Protein AF-A0AA95M0J7-F1 (afdb_monomer)

Sequence (157 aa):
MSSNLIANVRTALAYTVQAIRYADNALILFLEMSDFPLPPNPIKIQYYQDVIDHLTEVYLAMKGLPIDTYFPSDPVIQVAPVVAQIQDNQHLINLSDNRISLALDKTEDTINFIDQALLLSVDDERLNGQLYFIKLGLVEARDALVSGLNEPDFVVS

Foldseek 3Di:
DDPLLLVLLLLLLLLLVLLLVLLVLLLVLLVLADCVPHHFDVLLNVLSVLLNVLSVVLNVLSVPQPDPNDDPDDPPDPPDPPPDSDNDNVVSNVSSLVSLVSSLVSLVSSLVSLVVSLVVCVVPVVNNVSSVVSNVSSVSSNVSSVVSSPDDGGDDD

Structure (mmCIF, N/CA/C/O backbone):
data_AF-A0AA95M0J7-F1
#
_entry.id   AF-A0AA95M0J7-F1
#
loop_
_atom_site.group_PDB
_atom_site.id
_atom_site.type_symbol
_atom_site.label_atom_id
_atom_site.label_alt_id
_atom_site.label_comp_id
_atom_site.label_asym_id
_atom_site.label_entity_id
_atom_site.label_seq_id
_atom_site.pdbx_PDB_ins_code
_atom_site.Cartn_x
_atom_site.Cartn_y
_atom_site.Cartn_z
_atom_site.occupa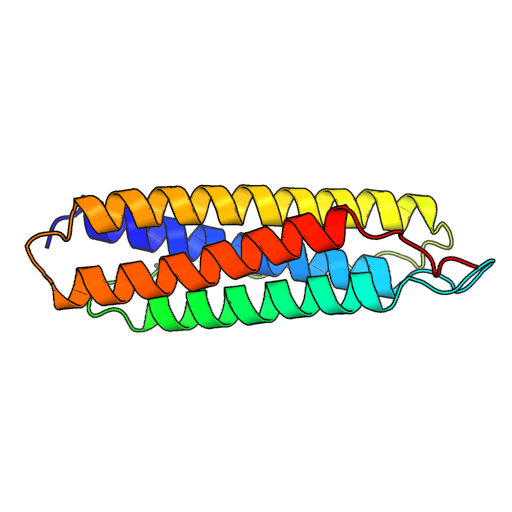ncy
_atom_site.B_iso_or_equiv
_atom_site.auth_seq_id
_atom_site.auth_comp_id
_atom_site.auth_asym_id
_atom_site.auth_atom_id
_atom_site.pdbx_PDB_model_num
ATOM 1 N N . MET A 1 1 ? -12.408 5.723 24.234 1.00 63.69 1 MET A N 1
ATOM 2 C CA . MET A 1 1 ? -11.854 4.974 23.084 1.00 63.69 1 MET A CA 1
ATOM 3 C C . MET A 1 1 ? -10.749 4.049 23.555 1.00 63.69 1 MET A C 1
ATOM 5 O O . MET A 1 1 ? -10.008 4.431 24.453 1.00 63.69 1 MET A O 1
ATOM 9 N N . SER A 1 2 ? -10.678 2.834 23.004 1.00 78.88 2 SER A N 1
ATOM 10 C CA . SER A 1 2 ? -9.695 1.815 23.403 1.00 78.88 2 SER A CA 1
ATOM 11 C C . SER A 1 2 ? -8.267 2.232 23.027 1.00 78.88 2 SER A C 1
ATOM 13 O O . SER A 1 2 ? -8.038 2.722 21.923 1.00 78.88 2 SER A O 1
ATOM 15 N N . SER A 1 3 ? -7.290 2.003 23.909 1.00 82.06 3 SER A N 1
ATOM 16 C CA . SER A 1 3 ? -5.866 2.237 23.613 1.00 82.06 3 SER A CA 1
ATOM 17 C C . SER A 1 3 ? -5.379 1.410 22.419 1.00 82.06 3 SER A C 1
ATOM 19 O O . SER A 1 3 ? -4.539 1.875 21.654 1.00 82.06 3 SER A O 1
ATOM 21 N N . ASN A 1 4 ? -5.951 0.218 22.221 1.00 89.69 4 ASN A N 1
ATOM 22 C CA . ASN A 1 4 ? -5.605 -0.677 21.115 1.00 89.69 4 ASN A CA 1
ATOM 23 C C . ASN A 1 4 ? -6.102 -0.145 19.765 1.00 89.69 4 ASN A C 1
ATOM 25 O O . ASN A 1 4 ? -5.400 -0.266 18.769 1.00 89.69 4 ASN A O 1
ATOM 29 N N . LEU A 1 5 ? -7.274 0.500 19.737 1.00 92.12 5 LEU A N 1
ATOM 30 C CA . LEU A 1 5 ? -7.807 1.151 18.535 1.00 92.12 5 LEU A CA 1
ATOM 31 C C . LEU A 1 5 ? -6.856 2.256 18.057 1.00 92.12 5 LEU A C 1
ATOM 33 O O . LEU A 1 5 ? -6.471 2.291 16.892 1.00 92.12 5 LEU A O 1
ATOM 37 N N . ILE A 1 6 ? -6.439 3.127 18.980 1.00 90.62 6 ILE A N 1
ATOM 38 C CA . ILE A 1 6 ? -5.508 4.223 18.686 1.00 90.62 6 ILE A CA 1
ATOM 39 C C . ILE A 1 6 ? -4.151 3.667 18.240 1.00 90.62 6 ILE A C 1
ATOM 41 O O . ILE A 1 6 ? -3.580 4.156 17.267 1.00 90.62 6 ILE A O 1
ATOM 45 N N . ALA A 1 7 ? -3.642 2.631 18.915 1.00 91.00 7 ALA A N 1
ATOM 46 C CA . ALA A 1 7 ? -2.391 1.982 18.538 1.00 91.00 7 ALA A CA 1
ATOM 47 C C . ALA A 1 7 ? -2.449 1.393 17.120 1.00 91.00 7 ALA A C 1
ATOM 49 O O . ALA A 1 7 ? -1.533 1.628 16.339 1.00 91.00 7 ALA A O 1
ATOM 50 N N . ASN A 1 8 ? -3.537 0.706 16.758 1.00 93.88 8 ASN A N 1
ATOM 51 C CA . ASN A 1 8 ? -3.711 0.141 15.419 1.00 93.88 8 ASN A CA 1
ATOM 52 C C . ASN A 1 8 ? -3.721 1.223 14.337 1.00 93.88 8 ASN A C 1
ATOM 54 O O . ASN A 1 8 ? -2.987 1.106 13.360 1.00 93.88 8 ASN A O 1
ATOM 58 N N . VAL A 1 9 ? -4.482 2.305 14.529 1.00 94.31 9 VAL A N 1
ATOM 59 C CA . VAL A 1 9 ? -4.526 3.404 13.550 1.00 94.31 9 VAL A CA 1
ATOM 60 C C . VAL A 1 9 ? -3.174 4.106 13.432 1.00 94.31 9 VAL A C 1
ATOM 62 O O . VAL A 1 9 ? -2.749 4.447 12.333 1.00 94.31 9 VAL A O 1
ATOM 65 N N . ARG A 1 10 ? -2.447 4.285 14.539 1.00 91.81 10 ARG A N 1
ATOM 66 C CA . ARG A 1 10 ? -1.084 4.831 14.504 1.00 91.81 10 ARG A CA 1
ATOM 67 C C . ARG A 1 10 ? -0.137 3.925 13.718 1.00 91.81 10 ARG A C 1
ATOM 69 O O . ARG A 1 10 ? 0.593 4.4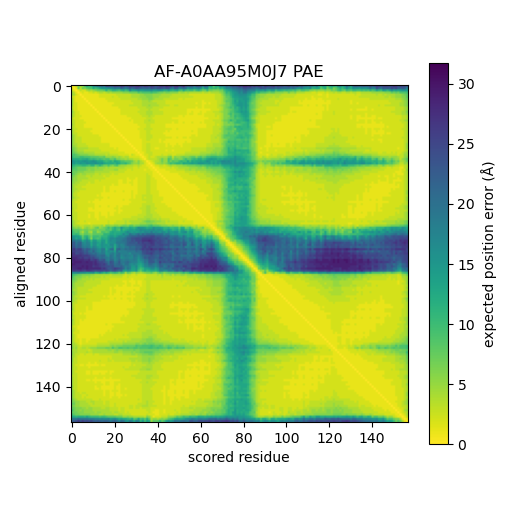10 12.858 1.00 91.81 10 ARG A O 1
ATOM 76 N N . THR A 1 11 ? -0.159 2.620 13.965 1.00 92.62 11 THR A N 1
ATOM 77 C CA . THR A 1 11 ? 0.679 1.677 13.214 1.00 92.62 11 THR A CA 1
ATOM 78 C C . THR A 1 11 ? 0.332 1.679 11.726 1.00 92.62 11 THR A C 1
ATOM 80 O O . THR A 1 11 ? 1.237 1.788 10.901 1.00 92.62 11 THR A O 1
ATOM 83 N N . ALA A 1 12 ? -0.961 1.658 11.383 1.00 95.44 12 ALA A N 1
ATOM 84 C CA . ALA A 1 12 ? -1.441 1.780 10.007 1.00 95.44 12 ALA A CA 1
ATOM 85 C C . ALA A 1 12 ? -0.913 3.060 9.335 1.00 95.44 12 ALA A C 1
ATOM 87 O O . ALA A 1 12 ? -0.379 3.019 8.228 1.00 95.44 12 ALA A O 1
ATOM 88 N N . LEU A 1 13 ? -0.958 4.190 10.041 1.00 93.62 13 LEU A N 1
ATOM 89 C CA . LEU A 1 13 ? -0.436 5.459 9.547 1.00 93.62 13 LEU A CA 1
ATOM 90 C C . LEU A 1 13 ? 1.073 5.405 9.265 1.00 93.62 13 LEU A C 1
ATOM 92 O O . LEU A 1 13 ? 1.523 5.852 8.211 1.00 93.62 13 LEU A O 1
ATOM 96 N N . ALA A 1 14 ? 1.858 4.810 10.167 1.00 91.56 14 ALA A N 1
ATOM 97 C CA . ALA A 1 14 ? 3.298 4.651 9.978 1.00 91.56 14 ALA A CA 1
ATOM 98 C C . ALA A 1 14 ? 3.647 3.736 8.792 1.00 91.56 14 ALA A C 1
ATOM 100 O O . ALA A 1 14 ? 4.619 3.998 8.080 1.00 91.56 14 ALA A O 1
ATOM 101 N N . TYR A 1 15 ? 2.872 2.674 8.569 1.00 95.31 15 TYR A N 1
ATOM 102 C CA . TYR A 1 15 ? 3.066 1.773 7.433 1.00 95.31 15 TYR A CA 1
ATOM 103 C C . TYR A 1 15 ? 2.588 2.361 6.112 1.00 95.31 15 TYR A C 1
ATOM 105 O O . TYR A 1 15 ? 3.277 2.182 5.114 1.00 95.31 15 TYR A O 1
ATOM 113 N N . THR A 1 16 ? 1.533 3.172 6.113 1.00 96.50 16 THR A N 1
ATOM 114 C CA . THR A 1 16 ? 1.109 3.924 4.921 1.00 96.50 16 THR A CA 1
ATOM 115 C C . THR A 1 16 ? 2.219 4.860 4.447 1.00 96.50 16 THR A C 1
ATOM 117 O O . THR A 1 16 ? 2.569 4.867 3.273 1.00 96.50 16 THR A O 1
ATOM 120 N N . VAL A 1 17 ? 2.867 5.583 5.368 1.00 93.88 17 VAL A N 1
ATOM 121 C CA . VAL A 1 17 ? 4.014 6.444 5.028 1.00 93.88 17 VAL A CA 1
ATOM 122 C C . VAL A 1 17 ? 5.190 5.636 4.465 1.00 93.88 17 VAL A C 1
ATOM 124 O O . VAL A 1 17 ? 5.882 6.105 3.564 1.00 93.88 17 VAL A O 1
ATOM 127 N N . GLN A 1 18 ? 5.442 4.430 4.980 1.00 94.50 18 GLN A N 1
ATOM 128 C CA . GLN A 1 18 ? 6.477 3.551 4.425 1.00 94.50 18 GLN A CA 1
ATOM 129 C C . GLN A 1 18 ? 6.108 3.051 3.026 1.00 94.50 18 GLN A C 1
ATOM 131 O O . GLN A 1 18 ? 6.964 3.075 2.146 1.00 94.50 18 GLN A O 1
ATOM 136 N N . ALA A 1 19 ? 4.851 2.661 2.810 1.00 96.62 19 ALA A N 1
ATOM 137 C CA . ALA A 1 19 ? 4.353 2.219 1.514 1.00 96.62 19 ALA A CA 1
ATOM 138 C C . ALA A 1 19 ? 4.501 3.315 0.448 1.00 96.62 19 ALA A C 1
ATOM 140 O O . ALA A 1 19 ? 5.081 3.046 -0.601 1.00 96.62 19 ALA A O 1
ATOM 141 N N . ILE A 1 20 ? 4.108 4.560 0.759 1.00 96.62 20 ILE A N 1
ATOM 142 C CA . ILE A 1 20 ? 4.286 5.724 -0.133 1.00 96.62 20 ILE A CA 1
ATOM 143 C C . ILE A 1 20 ? 5.753 5.870 -0.535 1.00 96.62 20 ILE A C 1
ATOM 145 O O . ILE A 1 20 ? 6.072 5.929 -1.715 1.00 96.62 20 ILE A O 1
ATOM 149 N N . ARG A 1 21 ? 6.676 5.848 0.436 1.00 92.88 21 ARG A N 1
ATOM 150 C CA . ARG A 1 21 ? 8.115 5.988 0.150 1.00 92.88 21 ARG A CA 1
ATOM 151 C C . ARG A 1 21 ? 8.638 4.884 -0.750 1.00 92.88 21 ARG A C 1
ATOM 153 O O . ARG A 1 21 ? 9.520 5.124 -1.570 1.00 92.88 21 ARG A O 1
ATOM 160 N N . TYR A 1 22 ? 8.189 3.654 -0.542 1.00 96.56 22 TYR A N 1
ATOM 161 C CA . TYR A 1 22 ? 8.620 2.543 -1.371 1.00 96.56 22 TYR A CA 1
ATOM 162 C C . TYR A 1 22 ? 8.067 2.665 -2.794 1.00 96.56 22 TYR A C 1
ATOM 164 O O . TYR A 1 22 ? 8.841 2.491 -3.732 1.00 96.56 22 TYR A O 1
ATOM 172 N N . ALA A 1 23 ? 6.803 3.060 -2.957 1.00 96.56 23 ALA A N 1
ATOM 173 C CA . ALA A 1 23 ? 6.209 3.329 -4.264 1.00 96.56 23 ALA A CA 1
ATOM 174 C C . ALA A 1 23 ? 6.912 4.492 -4.994 1.00 96.56 23 ALA A C 1
ATOM 176 O O . ALA A 1 23 ? 7.317 4.328 -6.142 1.00 96.56 23 ALA A O 1
ATOM 177 N N . ASP A 1 24 ? 7.179 5.609 -4.308 1.00 95.94 24 ASP A N 1
ATOM 178 C CA . ASP A 1 24 ? 7.945 6.746 -4.847 1.00 95.94 24 ASP A CA 1
ATOM 179 C C . ASP A 1 24 ? 9.338 6.320 -5.327 1.00 95.94 24 ASP A C 1
ATOM 181 O O . ASP A 1 24 ? 9.765 6.664 -6.428 1.00 95.94 24 ASP A O 1
ATOM 185 N N . ASN A 1 25 ? 10.063 5.543 -4.515 1.00 93.44 25 ASN A N 1
ATOM 186 C CA . ASN A 1 25 ? 11.384 5.053 -4.908 1.00 93.44 25 ASN A CA 1
ATOM 187 C C . ASN A 1 25 ? 11.303 4.107 -6.113 1.00 93.44 25 ASN A C 1
ATOM 189 O O . ASN A 1 25 ? 12.173 4.169 -6.978 1.00 93.44 25 ASN A O 1
ATOM 193 N N . ALA A 1 26 ? 10.287 3.239 -6.178 1.00 94.06 26 ALA A N 1
ATOM 194 C CA . ALA A 1 26 ? 10.073 2.357 -7.323 1.00 94.06 26 ALA A CA 1
ATOM 195 C C . ALA A 1 26 ? 9.846 3.164 -8.610 1.00 94.06 26 ALA A C 1
ATOM 197 O O . ALA A 1 26 ? 10.466 2.861 -9.631 1.00 94.06 26 ALA A O 1
ATOM 198 N N . LEU A 1 27 ? 9.025 4.217 -8.533 1.00 95.25 27 LEU A N 1
ATOM 199 C CA . LEU A 1 27 ? 8.755 5.141 -9.631 1.00 95.25 27 LEU A CA 1
ATOM 200 C C . LEU A 1 27 ? 10.013 5.874 -10.094 1.00 95.25 27 LEU A C 1
ATOM 202 O O . LEU A 1 27 ? 10.301 5.876 -11.286 1.00 95.25 27 LEU A O 1
ATOM 206 N N . ILE A 1 28 ? 10.785 6.451 -9.170 1.00 93.19 28 ILE A N 1
ATOM 207 C CA . ILE A 1 28 ? 12.028 7.159 -9.506 1.00 93.19 28 ILE A CA 1
ATOM 208 C C . ILE A 1 28 ? 12.998 6.226 -10.239 1.00 93.19 28 ILE A C 1
ATOM 210 O O . ILE A 1 28 ? 13.480 6.577 -11.311 1.00 93.19 28 ILE A O 1
ATOM 214 N N . LEU A 1 29 ? 13.226 5.020 -9.710 1.00 91.31 29 LEU A N 1
ATOM 215 C CA . LEU A 1 29 ? 14.117 4.033 -10.330 1.00 91.31 29 LEU A CA 1
ATOM 216 C C . LEU A 1 29 ? 13.649 3.621 -11.730 1.00 91.31 29 LEU A C 1
ATOM 218 O O . LEU A 1 29 ? 14.467 3.442 -12.628 1.00 9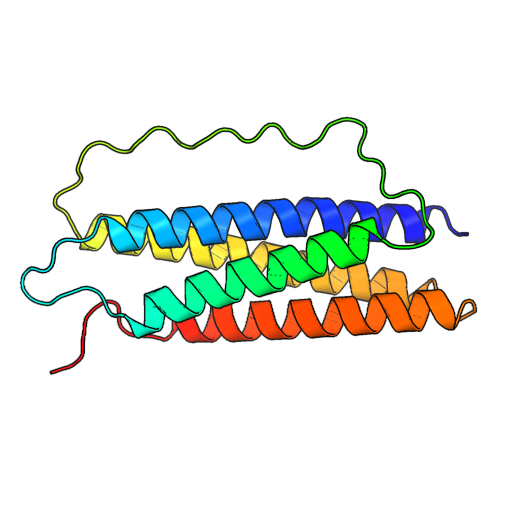1.31 29 LEU A O 1
ATOM 222 N N . PHE A 1 30 ? 12.337 3.478 -11.920 1.00 90.38 30 PHE A N 1
ATOM 223 C CA . PHE A 1 30 ? 11.763 3.110 -13.212 1.00 90.38 30 PHE A CA 1
ATOM 224 C C . PHE A 1 30 ? 11.890 4.249 -14.238 1.00 90.38 30 PHE A C 1
ATOM 226 O O . PHE A 1 30 ? 12.180 4.005 -15.404 1.00 90.38 30 PHE A O 1
ATOM 233 N N . LEU A 1 31 ? 11.744 5.505 -13.804 1.00 90.50 31 LEU A N 1
ATOM 234 C CA . LEU A 1 31 ? 11.934 6.691 -14.649 1.00 90.50 31 LEU A CA 1
ATOM 235 C C . LEU A 1 31 ? 13.402 6.949 -15.028 1.00 90.50 31 LEU A C 1
ATOM 237 O O . LEU A 1 31 ? 13.663 7.667 -15.990 1.00 90.50 31 LEU A O 1
ATOM 241 N N . GLU A 1 32 ? 14.358 6.380 -14.292 1.00 90.44 32 GLU A N 1
ATOM 242 C CA . GLU A 1 32 ? 15.789 6.449 -14.617 1.00 90.44 32 GLU A CA 1
ATOM 243 C C . GLU A 1 32 ? 16.211 5.459 -15.719 1.00 90.44 32 GLU A C 1
ATOM 245 O O . GLU A 1 32 ? 17.342 5.533 -16.208 1.00 90.44 32 GLU A O 1
ATOM 250 N N . MET A 1 33 ? 15.324 4.543 -16.131 1.00 89.50 33 MET A N 1
ATOM 251 C CA . MET A 1 33 ? 15.605 3.577 -17.193 1.00 89.50 33 MET A CA 1
ATOM 252 C C . MET A 1 33 ? 15.847 4.258 -18.549 1.00 89.50 33 MET A C 1
ATOM 254 O O . MET A 1 33 ? 15.214 5.247 -18.912 1.00 89.50 33 MET A O 1
ATOM 258 N N . SER A 1 34 ? 16.757 3.684 -19.336 1.00 83.25 34 SER A N 1
ATOM 259 C CA . SER A 1 34 ? 17.024 4.107 -20.711 1.00 83.25 34 SER A CA 1
ATOM 260 C C . SER A 1 34 ? 15.990 3.542 -21.687 1.00 83.25 34 SER A C 1
ATOM 262 O O . SER A 1 34 ? 15.612 2.378 -21.570 1.00 83.25 34 SER A O 1
ATOM 264 N N . ASP A 1 35 ? 15.658 4.310 -22.731 1.00 84.81 35 ASP A N 1
ATOM 265 C CA . ASP A 1 35 ? 14.763 3.888 -23.819 1.00 84.81 35 ASP A CA 1
ATOM 266 C C . ASP A 1 35 ? 15.331 2.806 -24.761 1.00 84.81 35 ASP A C 1
ATOM 268 O O . ASP A 1 35 ? 14.729 2.493 -25.790 1.00 84.81 35 ASP A O 1
ATOM 272 N N . PHE A 1 36 ? 16.515 2.256 -24.478 1.00 76.62 36 PHE A N 1
ATOM 273 C CA . PHE A 1 36 ? 17.164 1.273 -25.341 1.00 76.62 36 PHE A CA 1
ATOM 274 C C . PHE A 1 36 ? 17.044 -0.159 -24.783 1.00 76.62 36 PHE A C 1
ATOM 276 O O . PHE A 1 36 ? 17.406 -0.393 -23.630 1.00 76.62 36 PHE A O 1
ATOM 283 N N . PRO A 1 37 ? 16.630 -1.153 -25.596 1.00 79.31 37 PRO A N 1
ATOM 284 C CA . PRO A 1 37 ? 16.190 -1.036 -26.991 1.00 79.31 37 PRO A CA 1
ATOM 285 C C . PRO A 1 37 ? 14.746 -0.526 -27.146 1.00 79.31 37 PRO A C 1
ATOM 287 O O . PRO A 1 37 ? 14.349 -0.205 -28.265 1.00 79.31 37 PRO A O 1
ATOM 290 N N . LEU A 1 38 ? 13.970 -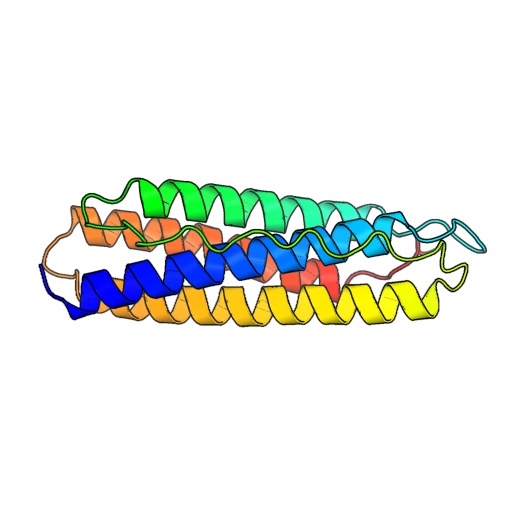0.491 -26.058 1.00 85.81 38 LEU A N 1
ATOM 291 C CA . LEU A 1 38 ? 12.581 -0.035 -26.015 1.00 85.81 38 LEU A CA 1
ATOM 292 C C . LEU A 1 38 ? 12.378 0.928 -24.835 1.00 85.81 38 LEU A C 1
ATOM 294 O O . LEU A 1 38 ? 13.039 0.758 -23.807 1.00 85.81 38 LEU A O 1
ATOM 298 N N . PRO A 1 39 ? 11.458 1.902 -24.953 1.00 89.62 39 PRO A N 1
ATOM 299 C CA . PRO A 1 39 ? 11.107 2.788 -23.850 1.00 89.62 39 PRO A CA 1
ATOM 300 C C . PRO A 1 39 ? 10.460 2.023 -22.683 1.00 89.62 39 PRO A C 1
ATOM 302 O O . PRO A 1 39 ? 9.775 1.014 -22.920 1.00 89.62 39 PRO A O 1
ATOM 305 N N . PRO A 1 40 ? 10.627 2.507 -21.436 1.00 90.81 40 PRO A N 1
ATOM 306 C CA . PRO A 1 40 ? 9.899 1.997 -20.278 1.00 90.81 40 PRO A CA 1
ATOM 307 C C . PRO A 1 40 ? 8.385 2.041 -20.503 1.00 90.81 40 PRO A C 1
ATOM 309 O O . PRO A 1 40 ? 7.865 2.936 -21.175 1.00 90.81 40 PRO A O 1
ATOM 312 N N . ASN A 1 41 ? 7.660 1.075 -19.942 1.00 94.38 41 ASN A N 1
ATOM 313 C CA . ASN A 1 41 ? 6.215 0.980 -20.129 1.00 94.38 41 ASN A CA 1
ATOM 314 C C . ASN A 1 41 ? 5.478 2.140 -19.418 1.00 94.38 41 ASN A C 1
ATOM 316 O O . ASN A 1 41 ? 5.491 2.206 -18.183 1.00 94.38 41 ASN A O 1
ATOM 320 N N . PRO A 1 42 ? 4.766 3.020 -20.151 1.00 94.00 42 PRO A N 1
ATOM 321 C CA . PRO A 1 42 ? 4.031 4.130 -19.546 1.00 94.00 42 PRO A CA 1
ATOM 322 C C . PRO A 1 42 ? 2.860 3.671 -18.665 1.00 94.00 42 PRO A C 1
ATOM 324 O O . PRO A 1 42 ? 2.466 4.396 -17.757 1.00 94.00 42 PRO A O 1
ATOM 327 N N . ILE A 1 43 ? 2.319 2.469 -18.893 1.00 95.50 43 ILE A N 1
ATOM 328 C CA . ILE A 1 43 ? 1.232 1.912 -18.076 1.00 95.50 43 ILE A CA 1
ATOM 329 C C . ILE A 1 43 ? 1.750 1.564 -16.673 1.00 95.50 43 ILE A C 1
ATOM 331 O O . ILE A 1 43 ? 1.106 1.895 -15.681 1.00 95.50 43 ILE A O 1
ATOM 335 N N . LYS A 1 44 ? 2.949 0.975 -16.572 1.00 94.31 44 LYS A N 1
ATOM 336 C CA . LYS A 1 44 ? 3.590 0.657 -15.284 1.00 94.31 44 LYS A CA 1
ATOM 337 C C . LYS A 1 44 ? 3.889 1.927 -14.473 1.00 94.31 44 LYS A C 1
ATOM 339 O O . LYS A 1 44 ? 3.655 1.954 -13.268 1.00 94.31 44 LYS A O 1
ATOM 344 N N . ILE A 1 45 ? 4.296 3.008 -15.149 1.00 94.00 45 ILE A N 1
ATOM 345 C CA . ILE A 1 45 ? 4.458 4.344 -14.544 1.00 94.00 45 ILE A CA 1
ATOM 346 C C . ILE A 1 45 ? 3.132 4.856 -13.967 1.00 94.00 45 ILE A C 1
ATOM 348 O O . ILE A 1 45 ? 3.112 5.307 -12.821 1.00 94.00 45 ILE A O 1
ATOM 352 N N . GLN A 1 46 ? 2.039 4.764 -14.733 1.00 96.44 46 GLN A N 1
ATOM 353 C CA . GLN A 1 46 ? 0.719 5.206 -14.276 1.00 96.44 46 GLN A CA 1
ATOM 354 C C . GLN A 1 46 ? 0.271 4.429 -13.036 1.00 96.44 46 GLN A C 1
ATOM 356 O O . GLN A 1 46 ? -0.149 5.043 -12.063 1.00 96.44 46 GLN A O 1
ATOM 361 N N . TYR A 1 47 ? 0.446 3.104 -13.014 1.00 97.81 47 TYR A N 1
ATOM 362 C CA . TYR A 1 47 ? 0.110 2.315 -11.828 1.00 97.81 47 TYR A CA 1
ATOM 363 C C . TYR A 1 47 ? 0.884 2.760 -10.587 1.00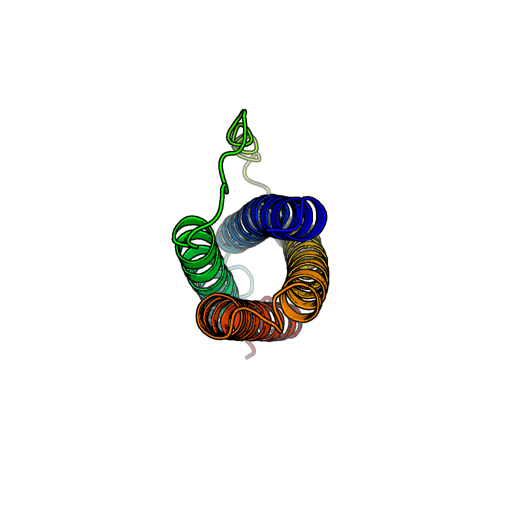 97.81 47 TYR A C 1
ATOM 365 O O . TYR A 1 47 ? 0.306 2.850 -9.509 1.00 97.81 47 TYR A O 1
ATOM 373 N N . TYR A 1 48 ? 2.177 3.066 -10.708 1.00 96.31 48 TYR A N 1
ATOM 374 C CA . TYR A 1 48 ? 2.956 3.538 -9.561 1.00 96.31 48 TYR A CA 1
ATOM 375 C C . TYR A 1 48 ? 2.478 4.906 -9.060 1.00 96.31 48 TYR A C 1
ATOM 377 O O . TYR A 1 48 ? 2.429 5.121 -7.850 1.00 96.31 48 TYR A O 1
ATOM 385 N N . GLN A 1 49 ? 2.081 5.801 -9.966 1.00 96.62 49 GLN A N 1
ATOM 386 C CA . GLN A 1 49 ? 1.480 7.092 -9.616 1.00 96.62 49 GLN A CA 1
ATOM 387 C C . GLN A 1 49 ? 0.132 6.909 -8.911 1.00 96.62 49 GLN A C 1
ATOM 389 O O . GLN A 1 49 ? -0.054 7.454 -7.827 1.00 96.62 49 GLN A O 1
ATOM 394 N N . ASP A 1 50 ? -0.745 6.057 -9.446 1.00 97.19 50 ASP A N 1
ATOM 395 C CA . ASP A 1 50 ? -2.045 5.749 -8.841 1.00 97.19 50 ASP A CA 1
ATOM 396 C C . ASP A 1 50 ? -1.881 5.193 -7.416 1.00 97.19 50 ASP A C 1
ATOM 398 O O . ASP A 1 50 ? -2.633 5.539 -6.508 1.00 97.19 50 ASP A O 1
ATOM 402 N N . VAL A 1 51 ? -0.872 4.347 -7.180 1.00 97.81 51 VAL A N 1
ATOM 403 C CA . VAL A 1 51 ? -0.550 3.841 -5.835 1.00 97.81 51 VAL A CA 1
ATOM 404 C C . VAL A 1 51 ? -0.181 4.978 -4.885 1.00 97.81 51 VAL A C 1
ATOM 406 O O . VAL A 1 51 ? -0.685 5.022 -3.761 1.00 97.81 51 VAL A O 1
ATOM 409 N N . ILE A 1 52 ? 0.703 5.885 -5.308 1.00 96.88 52 ILE A N 1
ATOM 410 C CA . ILE A 1 52 ? 1.142 7.023 -4.490 1.00 96.88 52 ILE A CA 1
ATOM 411 C C . ILE A 1 52 ? -0.049 7.929 -4.161 1.00 96.88 52 ILE A C 1
ATOM 413 O O . ILE A 1 52 ? -0.206 8.327 -3.002 1.00 96.88 52 ILE A O 1
ATOM 417 N N . ASP A 1 53 ? -0.906 8.201 -5.143 1.00 95.94 53 ASP A N 1
ATOM 418 C CA . ASP A 1 53 ? -2.091 9.043 -4.988 1.00 95.94 53 ASP A CA 1
ATOM 419 C C . ASP A 1 53 ? -3.087 8.416 -4.002 1.00 95.94 53 ASP A C 1
ATOM 421 O O . ASP A 1 53 ? -3.400 9.032 -2.977 1.00 95.94 53 ASP A O 1
ATOM 425 N N . HIS A 1 54 ? -3.491 7.157 -4.212 1.00 97.62 54 HIS A N 1
ATOM 426 C CA . HIS A 1 54 ? -4.404 6.456 -3.301 1.00 97.62 54 HIS A CA 1
ATOM 427 C C . HIS A 1 54 ? -3.845 6.378 -1.873 1.00 97.62 54 HIS A C 1
ATOM 429 O O . HIS A 1 54 ? -4.547 6.673 -0.903 1.00 97.62 54 HIS A O 1
ATOM 435 N N . LEU A 1 55 ? -2.566 6.021 -1.702 1.00 97.81 55 LEU A N 1
ATOM 436 C CA . LEU A 1 55 ? -1.955 5.947 -0.371 1.00 97.81 55 LEU A CA 1
ATOM 437 C C . LEU A 1 55 ? -1.862 7.324 0.302 1.00 97.81 55 LEU A C 1
ATOM 439 O O . LEU A 1 55 ? -2.007 7.422 1.525 1.00 97.81 55 LEU A O 1
ATOM 443 N N . THR A 1 56 ? -1.649 8.391 -0.469 1.00 95.81 56 THR A N 1
ATOM 444 C CA . THR A 1 56 ? -1.641 9.767 0.042 1.00 95.81 56 THR A CA 1
ATOM 445 C C . THR A 1 56 ? -3.033 10.189 0.508 1.00 95.81 56 THR A C 1
ATOM 447 O O . THR A 1 56 ? -3.172 10.753 1.597 1.00 95.81 56 THR A O 1
ATOM 450 N N . GLU A 1 57 ? -4.077 9.866 -0.252 1.00 95.94 57 GLU A N 1
ATOM 451 C CA . GLU A 1 57 ? -5.464 10.112 0.151 1.00 95.94 57 GLU A CA 1
ATOM 452 C C . GLU A 1 57 ? -5.823 9.358 1.436 1.00 95.94 57 GLU A C 1
ATOM 454 O O . GLU A 1 57 ? -6.346 9.952 2.385 1.00 95.94 57 GLU A O 1
ATOM 459 N N . VAL A 1 58 ? -5.458 8.076 1.520 1.00 96.69 58 VAL A N 1
ATOM 460 C CA . VAL A 1 58 ? -5.623 7.250 2.725 1.00 96.69 58 VAL A CA 1
ATOM 461 C C . VAL A 1 58 ? -4.883 7.870 3.915 1.00 96.69 58 VAL A C 1
ATOM 463 O O . VAL A 1 58 ? -5.447 7.968 5.010 1.00 96.69 58 VAL A O 1
ATOM 466 N N . TYR A 1 59 ? -3.637 8.315 3.730 1.00 95.56 59 TYR A N 1
ATOM 467 C CA . TYR A 1 59 ? -2.858 8.975 4.778 1.00 95.56 59 TYR A CA 1
ATOM 468 C C . TYR A 1 59 ? -3.582 10.212 5.325 1.00 95.56 59 TYR A C 1
ATOM 470 O O . TYR A 1 59 ? -3.746 10.353 6.542 1.00 95.56 59 TYR A O 1
ATOM 478 N N . LEU A 1 60 ? -4.066 11.087 4.440 1.00 94.00 60 LEU A N 1
ATOM 479 C CA . LEU A 1 60 ? -4.803 12.290 4.826 1.00 94.00 60 LEU A CA 1
ATOM 480 C C . LEU A 1 60 ? -6.126 11.950 5.525 1.00 94.00 60 LEU A C 1
ATOM 482 O O . LEU A 1 60 ? -6.457 12.563 6.544 1.00 94.00 60 LEU A O 1
ATOM 486 N N . ALA A 1 61 ? -6.847 10.937 5.041 1.00 94.75 61 ALA A N 1
ATOM 487 C CA . ALA A 1 61 ? -8.077 10.457 5.661 1.00 94.75 61 ALA A CA 1
ATOM 488 C C . ALA A 1 61 ? -7.832 9.924 7.083 1.00 94.75 61 ALA A C 1
ATOM 490 O O . ALA A 1 61 ? -8.562 10.289 8.007 1.00 94.75 61 ALA A O 1
ATOM 491 N N . MET A 1 62 ? -6.767 9.140 7.295 1.00 94.31 62 MET A N 1
ATOM 492 C CA . MET A 1 62 ? -6.376 8.677 8.630 1.00 94.31 62 MET A CA 1
ATOM 493 C C . MET A 1 62 ? -6.004 9.838 9.557 1.00 94.31 62 MET A C 1
ATOM 495 O O . MET A 1 62 ? -6.440 9.860 10.707 1.00 94.31 62 MET A O 1
ATOM 499 N N . LYS A 1 63 ? -5.247 10.835 9.075 1.00 91.81 63 LYS A N 1
ATOM 500 C CA . LYS A 1 63 ? -4.919 12.043 9.858 1.00 91.81 63 LYS A CA 1
ATOM 501 C C . LYS A 1 63 ? -6.163 12.838 10.266 1.00 91.81 63 LYS A C 1
ATOM 503 O O . LYS A 1 63 ? -6.135 13.480 11.313 1.00 91.81 63 LYS A O 1
ATOM 508 N N . GLY A 1 64 ? -7.229 12.788 9.465 1.00 90.81 64 GLY A N 1
ATOM 509 C CA . GLY A 1 64 ? -8.507 13.456 9.720 1.00 90.81 64 GLY A CA 1
ATOM 510 C C . GLY A 1 64 ? -9.462 12.713 10.663 1.00 90.81 64 GLY A C 1
ATOM 511 O O . GLY A 1 64 ? -10.547 13.226 10.950 1.00 90.81 64 GLY A O 1
ATOM 512 N N . LEU A 1 65 ? -9.103 11.518 11.146 1.00 92.81 65 LEU A N 1
ATOM 513 C CA . LEU A 1 65 ? -9.936 10.776 12.092 1.00 92.81 65 LEU A CA 1
ATOM 514 C C . LEU A 1 65 ? -10.066 11.522 13.434 1.00 92.81 65 LEU A C 1
ATOM 516 O O . LEU A 1 65 ? -9.111 12.160 13.881 1.00 92.81 65 LEU A O 1
ATOM 520 N N . PRO A 1 66 ? -11.210 11.406 14.138 1.00 88.38 66 PRO A N 1
ATOM 521 C CA . PRO A 1 66 ? -11.449 12.067 15.424 1.00 88.38 66 PRO A CA 1
ATOM 522 C C . PRO A 1 66 ? -10.733 11.365 16.597 1.00 88.38 66 PRO A C 1
ATOM 524 O O . PRO A 1 66 ? -11.288 11.236 17.687 1.00 88.38 66 PRO A O 1
ATOM 527 N N . ILE A 1 67 ? -9.509 10.880 16.375 1.00 84.12 67 ILE A N 1
ATOM 528 C CA . ILE A 1 67 ? -8.682 10.158 17.347 1.00 84.12 67 ILE A CA 1
ATOM 529 C C . ILE A 1 67 ? -7.256 10.695 17.338 1.00 84.12 67 ILE A C 1
ATOM 531 O O . ILE A 1 67 ? -6.812 11.308 16.370 1.00 84.12 67 ILE A O 1
ATOM 535 N N . ASP A 1 68 ? -6.522 10.463 18.424 1.00 79.12 68 ASP A N 1
ATOM 536 C CA . ASP A 1 68 ? -5.146 10.934 18.539 1.00 79.12 68 ASP A CA 1
ATOM 537 C C . ASP A 1 68 ? -4.210 10.158 17.592 1.00 79.12 68 ASP A C 1
ATOM 539 O O . ASP A 1 68 ? -3.669 9.098 17.916 1.00 79.12 68 ASP A O 1
ATOM 543 N N . THR A 1 69 ? -4.000 10.725 16.407 1.00 71.19 69 THR A N 1
ATOM 544 C CA . THR A 1 69 ? -3.068 10.241 15.382 1.00 71.19 69 THR A CA 1
ATOM 545 C C . THR A 1 69 ? -1.697 10.916 15.464 1.00 71.19 69 THR A C 1
ATOM 547 O O . THR A 1 69 ? -0.903 10.823 14.523 1.00 71.19 69 THR A O 1
ATOM 550 N N . TYR A 1 70 ? -1.395 11.623 16.562 1.00 69.31 70 TYR A N 1
ATOM 551 C CA . TYR A 1 70 ? -0.104 12.275 16.732 1.00 69.31 70 TYR A CA 1
ATOM 552 C C . TYR A 1 70 ? 1.007 11.232 16.890 1.00 69.31 70 TYR A C 1
ATOM 554 O O . TYR A 1 70 ? 0.981 10.393 17.795 1.00 69.31 70 TYR A O 1
ATOM 562 N N . PHE A 1 71 ? 1.994 11.310 15.999 1.00 60.84 71 PHE A N 1
ATOM 563 C CA . PHE A 1 71 ? 3.258 10.603 16.119 1.00 60.84 71 PHE A CA 1
ATOM 564 C C . PHE A 1 71 ? 4.277 11.547 16.768 1.00 60.84 71 PHE A C 1
ATOM 566 O O . PHE A 1 71 ? 4.428 12.673 16.297 1.00 60.84 71 PHE A O 1
ATOM 573 N N . PRO A 1 72 ? 4.991 11.129 17.829 1.00 50.66 72 PRO A N 1
ATOM 574 C CA . PRO A 1 72 ? 5.961 11.988 18.513 1.00 50.66 72 PRO A CA 1
ATOM 575 C C . PRO A 1 72 ? 7.147 12.414 17.633 1.00 50.66 72 PRO A C 1
ATOM 577 O O . PRO A 1 72 ? 7.852 13.362 17.972 1.00 50.66 72 PRO A O 1
ATOM 580 N N . SER A 1 73 ? 7.334 11.766 16.489 1.00 48.88 73 SER A N 1
ATOM 581 C CA . SER A 1 73 ? 8.185 12.232 15.406 1.00 48.88 73 SER A CA 1
ATOM 582 C C . SER A 1 73 ? 7.611 11.723 14.091 1.00 48.88 73 SER A C 1
ATOM 584 O O . SER A 1 73 ? 7.420 10.515 13.923 1.00 48.88 73 SER A O 1
ATOM 586 N N . ASP A 1 74 ? 7.347 12.632 13.151 1.00 48.91 74 ASP A N 1
ATOM 587 C CA . ASP A 1 74 ? 7.220 12.229 11.754 1.00 48.91 74 ASP A CA 1
ATOM 588 C C . ASP A 1 74 ? 8.501 11.462 11.394 1.00 48.91 74 ASP A C 1
ATOM 590 O O . ASP A 1 74 ? 9.603 11.918 11.734 1.00 48.91 74 ASP A O 1
ATOM 594 N N . PRO A 1 75 ? 8.409 10.275 10.772 1.00 50.38 75 PRO A N 1
ATOM 595 C CA . PRO A 1 75 ? 9.600 9.547 10.380 1.00 50.38 75 PRO A CA 1
ATOM 596 C C . PRO A 1 75 ? 10.439 10.466 9.494 1.00 50.38 75 PRO A C 1
ATOM 598 O O . PRO A 1 75 ? 9.967 10.920 8.453 1.00 50.38 75 PRO A O 1
ATOM 601 N N . VAL A 1 76 ? 11.681 10.749 9.892 1.00 46.62 76 VAL A N 1
ATOM 602 C CA . VAL A 1 76 ? 12.598 11.550 9.075 1.00 46.62 76 VAL A CA 1
ATOM 603 C C . VAL A 1 76 ? 12.677 10.892 7.699 1.00 46.62 76 VAL A C 1
ATOM 605 O O . VAL A 1 76 ? 12.965 9.696 7.578 1.00 46.62 76 VAL A O 1
ATOM 608 N N . ILE A 1 77 ? 12.322 11.648 6.661 1.00 47.84 77 ILE A N 1
ATOM 609 C CA . ILE A 1 77 ? 12.456 11.205 5.277 1.00 47.84 77 ILE A CA 1
ATOM 610 C C . ILE A 1 77 ? 13.949 11.262 4.970 1.00 47.84 77 ILE A C 1
ATOM 612 O O . ILE A 1 77 ? 14.502 12.330 4.720 1.00 47.84 77 ILE A O 1
ATOM 616 N N . GLN A 1 78 ? 14.625 10.116 5.039 1.00 39.59 78 GLN A N 1
ATOM 617 C CA . GLN A 1 78 ? 15.914 9.985 4.377 1.00 39.59 78 GLN A CA 1
ATOM 618 C C . GLN A 1 78 ? 15.615 9.865 2.888 1.00 39.59 78 GLN A C 1
ATOM 620 O O . GLN A 1 78 ? 15.165 8.818 2.427 1.00 39.59 78 GLN A O 1
ATOM 625 N N . VAL A 1 79 ? 15.805 10.964 2.157 1.00 42.66 79 VAL A N 1
ATOM 626 C CA . VAL A 1 79 ? 15.892 10.917 0.697 1.00 42.66 79 VAL A CA 1
ATOM 627 C C . VAL A 1 79 ? 17.035 9.956 0.392 1.00 42.66 79 VAL A C 1
ATOM 629 O O . VAL A 1 79 ? 18.162 10.184 0.844 1.00 42.66 79 VAL A O 1
ATOM 632 N N . ALA A 1 80 ? 16.732 8.840 -0.273 1.00 49.00 80 ALA A N 1
ATOM 633 C CA . ALA A 1 80 ? 17.768 7.917 -0.703 1.00 49.00 80 ALA A CA 1
ATOM 634 C C .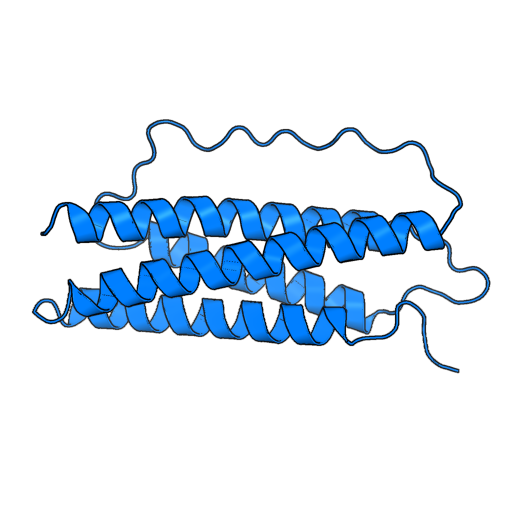 ALA A 1 80 ? 18.789 8.710 -1.539 1.00 49.00 80 ALA A C 1
ATOM 636 O O . ALA A 1 80 ? 18.386 9.586 -2.310 1.00 49.00 80 ALA A O 1
ATOM 637 N N . PRO A 1 81 ? 20.101 8.486 -1.355 1.00 42.22 81 PRO A N 1
ATOM 638 C CA . PRO A 1 81 ? 21.101 9.178 -2.152 1.00 42.22 81 PRO A CA 1
ATOM 639 C C . PRO A 1 81 ? 20.796 8.953 -3.633 1.00 42.22 81 PRO A C 1
ATOM 641 O O . PRO A 1 81 ? 20.513 7.821 -4.023 1.00 42.22 81 PRO A O 1
ATOM 644 N N . VAL A 1 82 ? 20.853 10.033 -4.423 1.00 45.47 82 VAL A N 1
ATOM 645 C CA . VAL A 1 82 ? 20.778 9.983 -5.889 1.00 45.47 82 VAL A CA 1
ATOM 646 C C . VAL A 1 82 ? 21.776 8.926 -6.341 1.00 45.47 82 VAL A C 1
ATOM 648 O O . VAL A 1 82 ? 22.986 9.079 -6.145 1.00 45.47 82 VAL A O 1
ATOM 651 N N . VAL A 1 83 ? 21.253 7.808 -6.835 1.00 49.97 83 VAL A N 1
ATOM 652 C CA . VAL A 1 83 ? 22.070 6.700 -7.309 1.00 49.97 83 VAL A CA 1
ATOM 653 C C . VAL A 1 83 ? 22.867 7.240 -8.498 1.00 49.97 83 VAL A C 1
ATOM 655 O O . VAL A 1 83 ? 22.367 8.045 -9.284 1.00 49.97 83 VAL A O 1
ATOM 658 N N . ALA A 1 84 ? 24.152 6.882 -8.596 1.00 49.06 84 ALA A N 1
ATOM 659 C CA . ALA A 1 84 ? 24.938 7.187 -9.792 1.00 49.06 84 ALA A CA 1
ATOM 660 C C . ALA A 1 84 ? 24.141 6.740 -11.029 1.00 49.06 84 ALA A C 1
ATOM 662 O O . ALA A 1 84 ? 23.438 5.749 -10.923 1.00 49.06 84 ALA A O 1
ATOM 663 N N . GLN A 1 85 ? 24.230 7.430 -12.169 1.00 51.66 85 GLN A N 1
ATOM 664 C CA . GLN A 1 85 ? 23.520 7.024 -13.391 1.00 51.66 85 GLN A CA 1
ATOM 665 C C . GLN A 1 85 ? 23.876 5.568 -13.748 1.00 51.66 85 GLN A C 1
ATOM 667 O O . GLN A 1 85 ? 24.916 5.306 -14.356 1.00 51.66 85 GLN A O 1
ATOM 672 N N . ILE A 1 86 ? 23.051 4.611 -13.318 1.00 55.41 86 ILE A N 1
ATOM 673 C CA . ILE A 1 86 ? 23.229 3.194 -13.608 1.00 55.41 86 ILE A CA 1
ATOM 674 C C . ILE A 1 86 ? 22.678 3.004 -15.015 1.00 55.41 86 ILE A C 1
ATOM 676 O O . ILE A 1 86 ? 21.475 3.029 -15.228 1.00 55.41 86 ILE A O 1
ATOM 680 N N . GLN A 1 87 ? 23.565 2.817 -15.992 1.00 63.06 87 GLN A N 1
ATOM 681 C CA . GLN A 1 87 ? 23.191 2.504 -17.379 1.00 63.06 87 GLN A CA 1
ATOM 682 C C . GLN A 1 87 ? 22.796 1.023 -17.561 1.00 63.06 87 GLN A C 1
ATOM 684 O O . GLN A 1 87 ? 22.997 0.452 -18.630 1.00 63.06 87 GLN A O 1
ATOM 689 N N . ASP A 1 88 ? 22.286 0.379 -16.510 1.00 83.88 88 ASP A N 1
ATOM 690 C CA . ASP A 1 88 ? 21.847 -1.015 -16.520 1.00 83.88 88 ASP A CA 1
ATOM 691 C C . ASP A 1 88 ? 20.367 -1.088 -16.135 1.00 83.88 88 ASP A C 1
ATOM 693 O O . ASP A 1 88 ? 20.005 -1.133 -14.955 1.00 83.88 88 ASP A O 1
ATOM 697 N N . ASN A 1 89 ? 19.515 -1.111 -17.163 1.00 87.50 89 ASN A N 1
ATOM 698 C CA . ASN A 1 89 ? 18.068 -1.223 -17.007 1.00 87.50 89 ASN A CA 1
ATOM 699 C C . ASN A 1 89 ? 17.674 -2.454 -16.176 1.00 87.50 89 ASN A C 1
ATOM 701 O O . ASN A 1 89 ? 16.726 -2.371 -15.405 1.00 87.50 89 ASN A O 1
ATOM 705 N N . GLN A 1 90 ? 18.404 -3.574 -16.263 1.00 89.94 90 GLN A N 1
ATOM 706 C CA . GLN A 1 90 ? 18.055 -4.775 -15.500 1.00 89.94 90 GLN A CA 1
ATOM 707 C C . GLN A 1 90 ? 18.255 -4.565 -13.997 1.00 89.94 90 GLN A C 1
ATOM 709 O O . GLN A 1 90 ? 17.465 -5.047 -13.184 1.00 89.94 90 GLN A O 1
ATOM 714 N N . HIS A 1 91 ? 19.307 -3.842 -13.613 1.00 89.69 91 HIS A N 1
ATOM 715 C CA . HIS A 1 91 ? 19.537 -3.502 -12.216 1.00 89.69 91 HIS A CA 1
ATOM 716 C C . HIS A 1 91 ? 18.4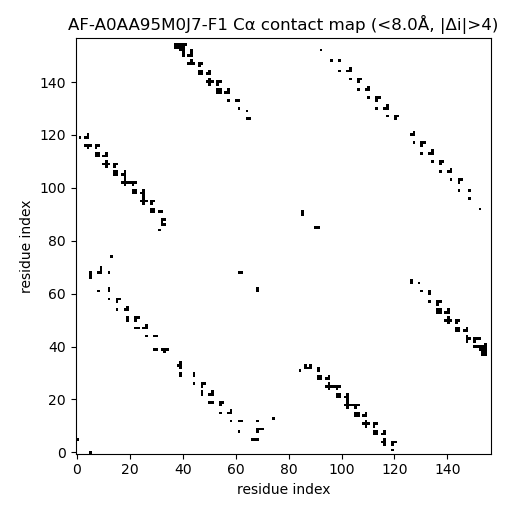63 -2.545 -11.686 1.00 89.69 91 HIS A C 1
ATOM 718 O O . HIS A 1 91 ? 17.948 -2.764 -10.589 1.00 89.69 91 HIS A O 1
ATOM 724 N N . LEU A 1 92 ? 18.098 -1.526 -12.471 1.00 90.38 92 LEU A N 1
ATOM 725 C CA . LEU A 1 92 ? 17.039 -0.576 -12.117 1.00 90.38 92 LEU A CA 1
ATOM 726 C C . LEU A 1 92 ? 15.680 -1.267 -11.956 1.00 90.38 92 LEU A C 1
ATOM 728 O O . LEU A 1 92 ? 15.009 -1.024 -10.954 1.00 90.38 92 LEU A O 1
ATOM 732 N N . ILE A 1 93 ? 15.324 -2.187 -12.861 1.00 91.69 93 ILE A N 1
ATOM 733 C CA . ILE A 1 93 ? 14.113 -3.018 -12.760 1.00 91.69 93 ILE A CA 1
ATOM 734 C C . ILE A 1 93 ? 14.129 -3.819 -11.456 1.00 91.69 93 ILE A C 1
ATOM 736 O O . ILE A 1 93 ? 13.213 -3.695 -10.653 1.00 91.69 93 ILE A O 1
ATOM 740 N N . ASN A 1 94 ? 15.209 -4.556 -11.173 1.00 92.44 94 ASN A N 1
ATOM 741 C CA . ASN A 1 94 ? 15.298 -5.372 -9.957 1.00 92.44 94 ASN A CA 1
ATOM 742 C C . ASN A 1 94 ? 15.165 -4.535 -8.671 1.00 92.44 94 ASN A C 1
ATOM 744 O O . ASN A 1 94 ? 14.562 -4.979 -7.691 1.00 92.44 94 ASN A O 1
ATOM 748 N N . LEU A 1 95 ? 15.750 -3.331 -8.648 1.00 92.88 95 LEU A N 1
ATOM 749 C CA . LEU A 1 95 ? 15.589 -2.409 -7.527 1.00 92.88 95 LEU A CA 1
ATOM 750 C C . LEU A 1 95 ? 14.150 -1.887 -7.443 1.00 92.88 95 LEU A C 1
ATOM 752 O O . LEU A 1 95 ? 13.594 -1.869 -6.346 1.00 92.88 95 LEU A O 1
ATOM 756 N N . SER A 1 96 ? 13.550 -1.488 -8.567 1.00 93.38 96 SER A N 1
ATOM 757 C CA . SER A 1 96 ? 12.168 -1.000 -8.634 1.00 93.38 96 SER A CA 1
ATOM 758 C C . SER A 1 96 ? 11.179 -2.068 -8.158 1.00 93.38 96 SER A C 1
ATOM 760 O O . SER A 1 96 ? 10.395 -1.804 -7.247 1.00 93.38 96 SER A O 1
ATOM 762 N N . ASP A 1 97 ? 11.304 -3.304 -8.644 1.00 92.75 97 ASP A N 1
ATOM 763 C CA . ASP A 1 97 ? 10.470 -4.443 -8.250 1.00 92.75 97 ASP A CA 1
ATOM 764 C C . ASP A 1 97 ? 10.633 -4.793 -6.761 1.00 92.75 97 ASP A C 1
ATOM 766 O O . ASP A 1 97 ? 9.667 -5.119 -6.062 1.00 92.75 97 ASP A O 1
ATOM 770 N N . ASN A 1 98 ? 11.851 -4.677 -6.220 1.00 94.75 98 ASN A N 1
ATOM 771 C CA . ASN A 1 98 ? 12.060 -4.834 -4.784 1.00 94.75 98 ASN A CA 1
ATOM 772 C C . ASN A 1 98 ? 11.326 -3.749 -3.986 1.00 94.75 98 ASN A C 1
ATOM 774 O O . ASN A 1 98 ? 10.700 -4.050 -2.968 1.00 94.75 98 ASN A O 1
ATOM 778 N N . ARG A 1 99 ? 11.392 -2.489 -4.433 1.00 95.56 99 ARG A N 1
ATOM 779 C CA . ARG A 1 99 ? 10.700 -1.380 -3.770 1.00 95.56 99 ARG A CA 1
ATOM 780 C C . ARG A 1 99 ? 9.189 -1.537 -3.855 1.00 95.56 99 ARG A C 1
ATOM 782 O O . ARG A 1 99 ? 8.533 -1.418 -2.826 1.00 95.56 99 ARG A O 1
ATOM 789 N N . ILE A 1 100 ? 8.638 -1.872 -5.014 1.00 94.75 100 ILE A N 1
ATOM 790 C CA . ILE A 1 100 ? 7.188 -2.012 -5.157 1.00 94.75 100 ILE A CA 1
ATOM 791 C C . ILE A 1 100 ? 6.648 -3.208 -4.351 1.00 94.75 100 ILE A C 1
ATOM 793 O O . ILE A 1 100 ? 5.585 -3.105 -3.745 1.00 94.75 100 ILE A O 1
ATOM 797 N N . SER A 1 101 ? 7.422 -4.293 -4.218 1.00 95.69 101 SER A N 1
ATOM 7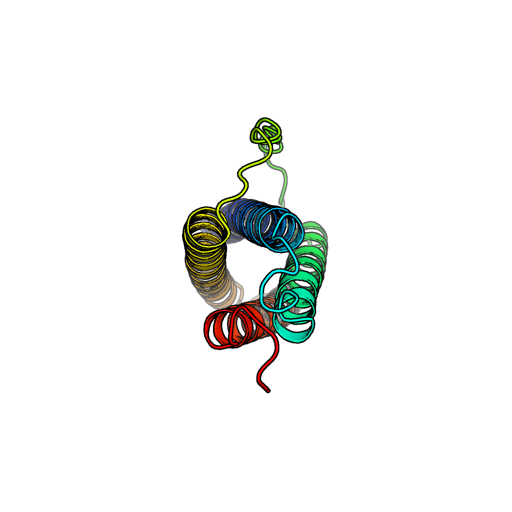98 C CA . SER A 1 101 ? 7.074 -5.420 -3.335 1.00 95.69 101 SER A CA 1
ATOM 799 C C . SER A 1 101 ? 7.025 -4.996 -1.861 1.00 95.69 101 SER A C 1
ATOM 801 O O . SER A 1 101 ? 6.085 -5.328 -1.148 1.00 95.69 101 SER A O 1
ATOM 803 N N . LEU A 1 102 ? 7.988 -4.186 -1.405 1.00 96.81 102 LEU A N 1
ATOM 804 C CA . LEU A 1 102 ? 7.962 -3.627 -0.047 1.00 96.81 102 LEU A CA 1
ATOM 805 C C . LEU A 1 102 ? 6.780 -2.666 0.169 1.00 96.81 102 LEU A C 1
ATOM 807 O O . LEU A 1 102 ? 6.243 -2.592 1.276 1.00 96.81 102 LEU A O 1
ATOM 811 N N . ALA A 1 103 ? 6.373 -1.922 -0.865 1.00 97.62 103 ALA A N 1
ATOM 812 C CA . ALA A 1 103 ? 5.179 -1.080 -0.813 1.00 97.62 1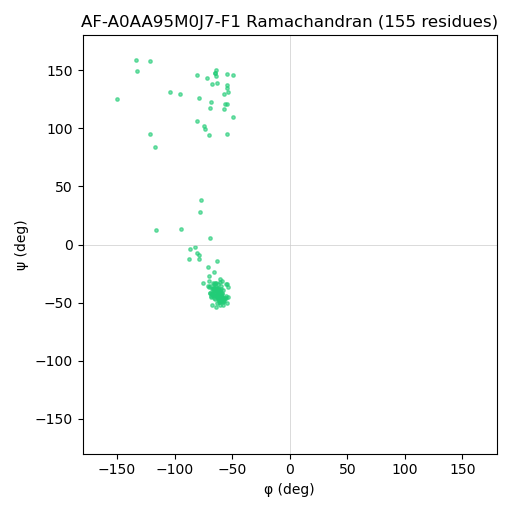03 ALA A CA 1
ATOM 813 C C . ALA A 1 103 ? 3.907 -1.926 -0.656 1.00 97.62 103 ALA A C 1
ATOM 815 O O . ALA A 1 103 ? 3.045 -1.584 0.158 1.00 97.62 103 ALA A O 1
ATOM 816 N N . LEU A 1 104 ? 3.823 -3.049 -1.376 1.00 98.44 104 LEU A N 1
ATOM 817 C CA . LEU A 1 104 ? 2.735 -4.015 -1.260 1.00 98.44 104 LEU A CA 1
ATOM 818 C C . LEU A 1 104 ? 2.653 -4.610 0.147 1.00 98.44 104 LEU A C 1
ATOM 820 O O . LEU A 1 104 ? 1.610 -4.472 0.784 1.00 98.44 104 LEU A O 1
ATOM 824 N N . ASP A 1 105 ? 3.759 -5.135 0.678 1.00 98.06 105 ASP A N 1
ATOM 825 C CA . ASP A 1 105 ? 3.817 -5.689 2.038 1.00 98.06 105 ASP A CA 1
ATOM 826 C C . ASP A 1 105 ? 3.317 -4.676 3.082 1.00 98.06 105 ASP A C 1
ATOM 828 O O . ASP A 1 105 ? 2.512 -4.990 3.960 1.00 98.06 105 ASP A O 1
ATOM 832 N N . LYS A 1 106 ? 3.762 -3.414 2.983 1.00 97.88 106 LYS A N 1
ATOM 833 C CA . LYS A 1 106 ? 3.346 -2.361 3.923 1.00 97.88 106 LYS A CA 1
ATOM 834 C C . LYS A 1 106 ? 1.889 -1.948 3.745 1.00 97.88 106 LYS A C 1
ATOM 836 O O . LYS A 1 106 ? 1.243 -1.579 4.729 1.00 97.88 106 LYS A O 1
ATOM 841 N N . THR A 1 107 ? 1.364 -2.019 2.528 1.00 98.50 107 THR A N 1
ATOM 842 C CA . THR A 1 107 ? -0.054 -1.764 2.253 1.00 98.50 107 THR A CA 1
ATOM 843 C C . THR A 1 107 ? -0.919 -2.869 2.859 1.00 98.50 107 THR A C 1
ATOM 845 O O . THR A 1 107 ? -1.894 -2.570 3.548 1.00 98.50 107 THR A O 1
ATOM 848 N N . GLU A 1 108 ? -0.528 -4.136 2.713 1.00 98.44 108 GLU A N 1
ATOM 849 C CA . GLU A 1 108 ? -1.218 -5.272 3.335 1.00 98.44 108 GLU A CA 1
ATOM 850 C C . GLU A 1 108 ? -1.158 -5.231 4.866 1.00 98.44 108 GLU A C 1
ATOM 852 O O . GLU A 1 108 ? -2.187 -5.390 5.529 1.00 98.44 108 GLU A O 1
ATOM 857 N N . ASP A 1 109 ? 0.011 -4.929 5.443 1.00 97.88 109 ASP A N 1
ATOM 858 C CA . ASP A 1 109 ? 0.145 -4.698 6.883 1.00 97.88 109 ASP A CA 1
ATOM 859 C C . ASP A 1 109 ? -0.825 -3.599 7.347 1.00 97.88 109 ASP A C 1
ATOM 861 O O . ASP A 1 109 ? -1.532 -3.758 8.345 1.00 97.88 109 ASP A O 1
ATOM 865 N N . THR A 1 110 ? -0.900 -2.488 6.608 1.00 97.88 110 THR A N 1
ATOM 866 C CA . THR A 1 110 ? -1.807 -1.375 6.919 1.00 97.88 110 THR A CA 1
ATOM 867 C C . THR A 1 110 ? -3.269 -1.821 6.906 1.00 97.88 110 THR A C 1
ATOM 869 O O . THR A 1 110 ? -3.995 -1.527 7.858 1.00 97.88 110 THR A O 1
ATOM 872 N N . ILE A 1 111 ? -3.697 -2.568 5.881 1.00 98.69 111 ILE A N 1
ATOM 873 C CA . ILE A 1 111 ? -5.056 -3.127 5.792 1.00 98.69 111 ILE A CA 1
ATOM 874 C C . ILE A 1 111 ? -5.366 -3.974 7.028 1.00 98.69 111 ILE A C 1
ATOM 876 O O . ILE A 1 111 ? -6.415 -3.787 7.644 1.00 98.69 111 ILE A O 1
ATOM 880 N N . ASN A 1 112 ? -4.440 -4.843 7.441 1.00 98.25 112 ASN A N 1
ATOM 881 C CA . ASN A 1 112 ? -4.621 -5.690 8.618 1.00 98.25 112 ASN A CA 1
ATOM 882 C C . ASN A 1 112 ? -4.828 -4.860 9.895 1.00 98.25 112 ASN A C 1
ATOM 884 O O . ASN A 1 112 ? -5.716 -5.164 10.694 1.00 98.25 112 ASN A O 1
ATOM 888 N N . PHE A 1 113 ? -4.058 -3.785 10.093 1.00 97.88 113 PHE A N 1
ATOM 889 C CA . PHE A 1 113 ? -4.243 -2.896 11.245 1.00 97.88 113 PHE A CA 1
ATOM 890 C C . PHE A 1 113 ? -5.569 -2.126 11.194 1.00 97.88 113 PHE A C 1
ATOM 892 O O . PHE A 1 113 ? -6.219 -1.971 12.233 1.00 97.88 113 PHE A O 1
ATOM 899 N N . ILE A 1 114 ? -6.005 -1.686 10.011 1.00 98.00 114 ILE A N 1
ATOM 900 C CA . ILE A 1 114 ? -7.318 -1.052 9.835 1.00 98.00 114 ILE A CA 1
ATOM 901 C C . ILE A 1 114 ? -8.452 -2.046 10.098 1.00 98.00 114 ILE A C 1
ATOM 903 O O . ILE A 1 114 ? -9.424 -1.683 10.757 1.00 98.00 114 ILE A O 1
ATOM 907 N N . ASP A 1 115 ? -8.310 -3.311 9.705 1.00 98.25 115 ASP A N 1
ATOM 908 C CA . ASP A 1 115 ? -9.283 -4.359 10.023 1.00 98.25 115 ASP A CA 1
ATOM 909 C C . ASP A 1 115 ? -9.424 -4.584 11.528 1.00 98.25 115 ASP A C 1
ATOM 911 O O . ASP A 1 115 ? -10.538 -4.658 12.051 1.00 98.25 115 ASP A O 1
ATOM 915 N N . GLN A 1 116 ? -8.313 -4.597 12.265 1.00 97.31 116 GLN A N 1
ATOM 916 C CA . GLN A 1 116 ? -8.373 -4.648 13.726 1.00 97.31 116 GLN A CA 1
ATOM 917 C C . GLN A 1 116 ? -9.021 -3.385 14.317 1.00 97.31 116 GLN A C 1
ATOM 919 O O . GLN A 1 116 ? -9.776 -3.470 15.285 1.00 97.31 116 GLN A O 1
ATOM 924 N N . ALA A 1 117 ? -8.762 -2.202 13.753 1.00 95.88 117 ALA A N 1
ATOM 925 C CA . ALA A 1 117 ? -9.402 -0.960 14.188 1.00 95.88 117 ALA A CA 1
ATOM 926 C C . ALA A 1 117 ? -10.921 -0.953 13.920 1.00 95.88 117 ALA A C 1
ATOM 928 O O . ALA A 1 117 ? -11.692 -0.498 14.767 1.00 95.88 117 ALA A O 1
ATOM 929 N N . LEU A 1 118 ? -11.365 -1.503 12.789 1.00 96.88 118 LEU A N 1
ATOM 930 C CA . LEU A 1 118 ? -12.779 -1.696 12.460 1.00 96.88 118 LEU A CA 1
ATOM 931 C C . LEU A 1 118 ? -13.475 -2.581 13.500 1.00 96.88 118 LEU A C 1
ATOM 933 O O . LEU A 1 118 ? -14.501 -2.188 14.050 1.00 96.88 118 LEU A O 1
ATOM 937 N N . LEU A 1 119 ? -12.881 -3.724 13.854 1.00 96.38 119 LEU A N 1
ATOM 938 C CA . LEU A 1 119 ? -13.426 -4.616 14.887 1.00 96.38 119 LEU A CA 1
ATOM 939 C C . LEU A 1 119 ? -13.526 -3.943 16.266 1.00 96.38 119 LEU A C 1
ATOM 941 O O . LEU A 1 119 ? -14.432 -4.238 17.041 1.00 96.38 119 LEU A O 1
ATOM 945 N N . LEU A 1 120 ? -12.608 -3.026 16.577 1.00 95.00 120 LEU A N 1
ATOM 946 C CA . LEU A 1 120 ? -12.565 -2.304 17.853 1.00 95.00 120 LEU A CA 1
ATOM 947 C C . LEU A 1 120 ? -13.423 -1.029 17.882 1.00 95.00 120 LEU A C 1
ATOM 949 O O . LEU A 1 120 ? -13.490 -0.375 18.923 1.00 95.00 120 LEU A O 1
ATOM 953 N N . SER A 1 121 ? -14.044 -0.654 16.762 1.00 94.56 121 SER A N 1
ATOM 954 C CA . SER A 1 121 ? -14.855 0.565 16.618 1.00 94.56 121 SER A CA 1
ATOM 955 C C . SER A 1 121 ? -16.329 0.283 16.328 1.00 94.56 121 SER A C 1
ATOM 957 O O . SER A 1 121 ? -17.053 1.206 15.984 1.00 94.56 121 SER A O 1
ATOM 959 N N . VAL A 1 122 ? -16.793 -0.963 16.484 1.00 92.38 122 VAL A N 1
ATOM 960 C CA . VAL A 1 122 ? -18.171 -1.383 16.147 1.00 92.38 122 VAL A CA 1
ATOM 961 C C . VAL A 1 122 ? -19.244 -0.537 16.848 1.00 92.38 122 VAL A C 1
ATOM 963 O O . VAL A 1 122 ? -20.277 -0.255 16.251 1.00 92.38 122 VAL A O 1
ATOM 966 N N . ASP A 1 123 ? -18.982 -0.080 18.074 1.00 92.44 123 ASP A N 1
ATOM 967 C CA . ASP A 1 123 ? -19.916 0.752 18.849 1.00 92.44 123 ASP A CA 1
ATOM 968 C C . ASP A 1 123 ? -19.905 2.246 18.447 1.00 92.44 123 ASP A C 1
ATOM 970 O O . ASP A 1 123 ? -20.722 3.027 18.935 1.00 92.44 123 ASP A O 1
ATOM 974 N N . ASP A 1 124 ? -18.977 2.668 17.581 1.00 93.69 124 ASP A N 1
ATOM 975 C CA . ASP A 1 124 ? -18.861 4.028 17.041 1.00 93.69 124 ASP A CA 1
ATOM 976 C C . ASP A 1 124 ? -19.064 3.986 15.520 1.00 93.69 124 ASP A C 1
ATOM 978 O O . ASP A 1 124 ? -18.109 3.933 14.744 1.00 93.69 124 ASP A O 1
ATOM 982 N N . GLU A 1 125 ? -20.329 4.006 15.085 1.00 93.62 125 GLU A N 1
ATOM 983 C CA . GLU A 1 125 ? -20.716 3.897 13.668 1.00 93.62 125 GLU A CA 1
ATOM 984 C C . GLU A 1 125 ? -20.010 4.924 12.773 1.00 93.62 125 GLU A C 1
ATOM 986 O O . GLU A 1 125 ? -19.641 4.621 11.636 1.00 93.62 125 GLU A O 1
ATOM 991 N N . ARG A 1 126 ? -19.792 6.143 13.284 1.00 94.25 126 ARG A N 1
ATOM 992 C CA . ARG A 1 126 ? -19.129 7.206 12.527 1.00 94.25 126 ARG A CA 1
ATOM 993 C C . ARG A 1 126 ? -17.667 6.857 12.289 1.00 94.25 126 ARG A C 1
ATOM 995 O O . ARG A 1 126 ? -17.218 6.917 11.145 1.00 94.25 126 ARG A O 1
ATOM 1002 N N . LEU A 1 127 ? -16.929 6.513 13.344 1.00 94.69 127 LEU A N 1
ATOM 1003 C CA . LEU A 1 127 ? -15.529 6.124 13.204 1.00 94.69 127 LEU A CA 1
ATOM 1004 C C . LEU A 1 127 ? -15.397 4.853 12.358 1.00 94.69 127 LEU A C 1
ATOM 1006 O O . LEU A 1 127 ? -14.533 4.789 11.486 1.00 94.69 127 LEU A O 1
ATOM 1010 N N . ASN A 1 128 ? -16.258 3.863 12.594 1.00 96.06 128 ASN A N 1
ATOM 1011 C CA . ASN A 1 128 ? -16.261 2.611 11.851 1.00 96.06 128 ASN A CA 1
ATOM 1012 C C . ASN A 1 128 ? -16.456 2.854 10.347 1.00 96.06 128 ASN A C 1
ATOM 1014 O O . ASN A 1 128 ? -15.674 2.362 9.537 1.00 96.06 128 ASN A O 1
ATOM 1018 N N . GLY A 1 129 ? -17.417 3.708 9.976 1.00 96.75 129 GLY A N 1
ATOM 1019 C CA . GLY A 1 129 ? -17.628 4.118 8.590 1.00 96.75 129 GLY A CA 1
ATOM 1020 C C . GLY A 1 129 ? -16.410 4.820 7.980 1.00 96.75 129 GLY A C 1
ATOM 1021 O O . GLY A 1 129 ? -16.017 4.501 6.860 1.00 96.75 129 GLY A O 1
ATOM 1022 N N . GLN A 1 130 ? -15.758 5.730 8.713 1.00 97.19 130 GLN A N 1
ATOM 1023 C CA . GLN A 1 130 ? -14.537 6.394 8.234 1.00 97.19 130 GLN A CA 1
ATOM 1024 C C . GLN A 1 130 ? -13.384 5.402 8.014 1.00 97.19 130 GLN A C 1
ATOM 1026 O O . GLN A 1 130 ? -12.710 5.462 6.988 1.00 97.19 130 GLN A O 1
ATOM 1031 N N . LEU A 1 131 ? -13.179 4.463 8.943 1.00 97.44 131 LEU A N 1
ATOM 1032 C CA . LEU A 1 131 ? -12.177 3.401 8.813 1.00 97.44 131 LEU A CA 1
ATOM 1033 C C . LEU A 1 131 ? -12.479 2.465 7.636 1.00 97.44 131 LEU A C 1
ATOM 1035 O O . LEU A 1 131 ? -11.554 1.994 6.977 1.00 97.44 131 LEU A O 1
ATOM 1039 N N . TYR A 1 132 ? -13.756 2.231 7.332 1.00 97.88 132 TYR A N 1
ATOM 1040 C CA . TYR A 1 132 ? -14.155 1.417 6.189 1.00 97.88 132 TYR A CA 1
ATOM 1041 C C . TYR A 1 132 ? -13.791 2.093 4.862 1.00 97.88 132 TYR A C 1
ATOM 1043 O O . TYR A 1 132 ? -13.207 1.450 3.994 1.00 97.88 132 TYR A O 1
ATOM 1051 N N . PHE A 1 133 ? -14.044 3.399 4.721 1.00 97.19 133 PHE A N 1
ATOM 1052 C CA . PHE A 1 133 ? -13.605 4.153 3.540 1.00 97.19 133 PHE A CA 1
ATOM 1053 C C . PHE A 1 133 ? -12.081 4.173 3.389 1.00 97.19 133 PHE A C 1
ATOM 1055 O O . PHE A 1 133 ? -11.574 3.991 2.287 1.00 97.19 133 PHE A O 1
ATOM 1062 N N . ILE A 1 134 ? -11.346 4.314 4.495 1.00 98.19 134 ILE A N 1
ATOM 1063 C CA . ILE A 1 134 ? -9.879 4.205 4.501 1.00 98.19 134 ILE A CA 1
ATOM 1064 C C . ILE A 1 134 ? -9.435 2.829 3.985 1.00 98.19 134 ILE A C 1
ATOM 1066 O O . ILE A 1 134 ? -8.512 2.743 3.177 1.00 98.19 134 ILE A O 1
ATOM 1070 N N . LYS A 1 135 ? -10.108 1.748 4.401 1.00 98.38 135 LYS A N 1
ATOM 1071 C CA . LYS A 1 135 ? -9.825 0.397 3.902 1.00 98.38 135 LYS A CA 1
ATOM 1072 C C . LYS A 1 135 ? -10.058 0.270 2.394 1.00 98.38 135 LYS A C 1
ATOM 1074 O O . LYS A 1 135 ? -9.272 -0.407 1.740 1.00 98.38 135 LYS A O 1
ATOM 1079 N N . LEU A 1 136 ? -11.106 0.887 1.845 1.00 98.12 136 LEU A N 1
ATOM 1080 C CA . LEU A 1 136 ? -11.369 0.840 0.402 1.00 98.12 136 LEU A CA 1
ATOM 1081 C C . LEU A 1 136 ? -10.216 1.459 -0.399 1.00 98.12 136 LEU A C 1
ATOM 1083 O O . LEU A 1 136 ? -9.689 0.789 -1.281 1.00 98.12 136 LEU A O 1
ATOM 1087 N N . GLY A 1 137 ? -9.743 2.649 -0.016 1.00 97.75 137 GLY A N 1
ATOM 1088 C CA . GLY A 1 137 ? -8.591 3.277 -0.679 1.00 97.75 137 GLY A CA 1
ATOM 1089 C C . GLY A 1 137 ? -7.301 2.452 -0.558 1.00 97.75 137 GLY A C 1
ATOM 1090 O O . GLY A 1 137 ? -6.510 2.375 -1.493 1.00 97.75 137 GLY A O 1
ATOM 1091 N N . LEU A 1 138 ? -7.099 1.753 0.567 1.00 98.44 138 LEU A N 1
ATOM 1092 C CA . LEU A 1 138 ? -5.973 0.820 0.716 1.00 98.44 138 LEU A CA 1
ATOM 1093 C C . LEU A 1 138 ? -6.080 -0.397 -0.210 1.00 98.44 138 LEU A C 1
ATOM 1095 O O . LEU A 1 138 ? -5.066 -0.882 -0.708 1.00 98.44 138 LEU A O 1
ATOM 1099 N N . VAL A 1 139 ? -7.292 -0.910 -0.425 1.00 98.31 139 VAL A N 1
ATOM 1100 C CA . VAL A 1 139 ? -7.542 -2.017 -1.355 1.00 98.31 139 VAL A CA 1
ATOM 1101 C C . VAL A 1 139 ? -7.295 -1.575 -2.797 1.00 98.31 139 VAL A C 1
ATOM 1103 O O . VAL A 1 139 ? -6.642 -2.308 -3.532 1.00 98.31 139 VAL A O 1
ATOM 1106 N N . GLU A 1 140 ? -7.722 -0.370 -3.175 1.00 98.00 140 GLU A N 1
ATOM 1107 C CA . GLU A 1 140 ? -7.440 0.211 -4.495 1.00 98.00 140 GLU A CA 1
ATOM 1108 C C . GLU A 1 140 ? -5.930 0.380 -4.724 1.00 98.00 140 GLU A C 1
ATOM 1110 O O . GLU A 1 140 ? -5.408 -0.063 -5.748 1.00 98.00 140 GLU A O 1
ATOM 1115 N N . ALA A 1 141 ? -5.200 0.906 -3.733 1.00 98.25 141 ALA A N 1
ATOM 1116 C CA . ALA A 1 141 ? -3.740 0.992 -3.786 1.00 98.25 141 ALA A CA 1
ATOM 1117 C C . ALA A 1 141 ? -3.078 -0.390 -3.936 1.00 98.25 141 ALA A C 1
ATOM 1119 O O . ALA A 1 141 ? -2.170 -0.564 -4.747 1.00 98.25 141 ALA A O 1
ATOM 1120 N N . ARG A 1 142 ? -3.534 -1.397 -3.181 1.00 98.44 142 ARG A N 1
ATOM 1121 C CA . ARG A 1 142 ? -3.025 -2.774 -3.282 1.00 98.44 142 ARG A CA 1
ATOM 1122 C C . ARG A 1 142 ? -3.277 -3.369 -4.670 1.00 98.44 142 ARG A C 1
ATOM 1124 O O . ARG A 1 142 ? -2.397 -4.015 -5.231 1.00 98.44 142 ARG A O 1
ATOM 1131 N N . ASP A 1 143 ? -4.465 -3.171 -5.225 1.00 98.12 143 ASP A N 1
ATOM 1132 C CA . ASP A 1 143 ? -4.819 -3.728 -6.529 1.00 98.12 143 ASP A CA 1
ATOM 1133 C C . ASP A 1 143 ? -4.022 -3.040 -7.657 1.00 98.12 143 ASP A C 1
ATOM 1135 O O . ASP A 1 143 ? -3.563 -3.710 -8.587 1.00 98.12 143 ASP A O 1
ATOM 1139 N N . ALA A 1 144 ? -3.754 -1.734 -7.535 1.00 97.31 144 ALA A N 1
ATOM 1140 C CA . ALA A 1 144 ? -2.846 -1.003 -8.422 1.00 97.31 144 ALA A CA 1
ATOM 1141 C C . ALA A 1 144 ? -1.386 -1.485 -8.297 1.00 97.31 144 ALA A C 1
ATOM 1143 O O . ALA A 1 144 ? -0.723 -1.676 -9.315 1.00 97.31 144 ALA A O 1
ATOM 1144 N N . LEU A 1 145 ? -0.903 -1.772 -7.080 1.00 97.44 145 LEU A N 1
ATOM 1145 C CA . LEU A 1 145 ? 0.420 -2.372 -6.840 1.00 97.44 145 LEU A CA 1
ATOM 1146 C C . LEU A 1 145 ? 0.570 -3.721 -7.553 1.00 97.44 145 LEU A C 1
ATOM 1148 O O . LEU A 1 145 ? 1.550 -3.947 -8.263 1.00 97.44 145 LEU A O 1
ATOM 1152 N N . VAL A 1 146 ? -0.410 -4.614 -7.382 1.00 97.38 146 VAL A N 1
ATOM 1153 C CA . VAL A 1 146 ? -0.412 -5.930 -8.038 1.00 97.38 146 VAL A CA 1
ATOM 1154 C C . VAL A 1 146 ? -0.484 -5.776 -9.556 1.00 97.38 146 VAL A C 1
ATOM 1156 O O . VAL A 1 146 ? 0.198 -6.502 -10.274 1.00 97.38 146 VAL A O 1
ATOM 1159 N N . SER A 1 147 ? -1.274 -4.826 -10.057 1.00 95.81 147 SER A N 1
ATOM 1160 C CA . SER A 1 147 ? -1.363 -4.557 -11.495 1.00 95.81 147 SER A CA 1
ATOM 1161 C C . SER A 1 147 ? -0.020 -4.074 -12.048 1.00 95.81 147 SER A C 1
ATOM 1163 O O . SER A 1 147 ? 0.505 -4.691 -12.968 1.00 95.81 147 SER A O 1
ATOM 1165 N N . GLY A 1 148 ? 0.606 -3.073 -11.420 1.00 93.75 148 GLY A N 1
ATOM 1166 C CA . GLY A 1 148 ? 1.914 -2.554 -11.828 1.00 93.75 148 GLY A CA 1
ATOM 1167 C C . GLY A 1 148 ? 3.037 -3.597 -11.791 1.00 93.75 148 GLY A C 1
ATOM 1168 O O . GLY A 1 148 ? 3.885 -3.607 -12.678 1.00 93.75 148 GLY A O 1
ATOM 1169 N N . LEU A 1 149 ? 3.022 -4.517 -10.820 1.00 93.38 149 LEU A N 1
ATOM 1170 C CA . LEU A 1 149 ? 3.960 -5.649 -10.759 1.00 93.38 149 LEU A CA 1
ATOM 1171 C C . LEU A 1 149 ? 3.802 -6.633 -11.926 1.00 93.38 149 LEU A C 1
ATOM 1173 O O . LEU A 1 149 ? 4.783 -7.238 -12.352 1.00 93.38 149 LEU A O 1
ATOM 1177 N N . ASN A 1 150 ? 2.577 -6.812 -12.419 1.00 94.12 150 ASN A N 1
ATOM 1178 C CA . ASN A 1 150 ? 2.273 -7.736 -13.511 1.00 94.12 150 ASN A CA 1
ATOM 1179 C C . ASN A 1 150 ? 2.427 -7.100 -14.902 1.00 94.12 150 ASN A C 1
ATOM 1181 O O . ASN A 1 150 ? 2.426 -7.823 -15.900 1.00 94.12 150 ASN A O 1
ATOM 1185 N N . GLU A 1 151 ? 2.553 -5.774 -14.981 1.00 94.75 151 GLU A N 1
ATOM 1186 C CA . GLU A 1 151 ? 2.821 -5.076 -16.234 1.00 94.75 151 GLU A CA 1
ATOM 1187 C C . GLU A 1 151 ? 4.261 -5.316 -16.718 1.00 94.75 151 GLU A C 1
ATOM 1189 O O . GLU A 1 151 ? 5.200 -5.348 -15.914 1.00 94.75 151 GLU A O 1
ATOM 1194 N N . PRO A 1 152 ? 4.474 -5.430 -18.043 1.00 94.19 152 PRO A N 1
ATOM 1195 C CA . PRO A 1 152 ? 5.809 -5.541 -18.608 1.00 94.19 152 PRO A CA 1
ATOM 1196 C C . PRO A 1 152 ? 6.612 -4.258 -18.365 1.00 94.19 152 PRO A C 1
ATOM 1198 O O . PRO A 1 152 ? 6.062 -3.157 -18.379 1.00 94.19 152 PRO A O 1
ATOM 1201 N N . ASP A 1 153 ? 7.929 -4.395 -18.200 1.00 92.88 153 ASP A N 1
ATOM 1202 C CA . ASP A 1 153 ? 8.831 -3.261 -17.938 1.00 92.88 153 ASP A CA 1
ATOM 1203 C C . ASP A 1 153 ? 9.013 -2.340 -19.148 1.00 92.88 153 ASP A C 1
ATOM 1205 O O . ASP A 1 153 ? 9.263 -1.145 -19.012 1.00 92.88 153 ASP A O 1
ATOM 1209 N N . PHE A 1 154 ? 8.862 -2.891 -20.347 1.00 93.25 154 PHE A N 1
ATOM 1210 C CA . PHE A 1 154 ? 9.020 -2.175 -21.605 1.00 93.25 154 PHE A CA 1
ATOM 1211 C C . PHE A 1 154 ? 7.735 -2.241 -22.419 1.00 93.25 154 PHE A C 1
ATOM 1213 O O . PHE A 1 154 ? 6.918 -3.150 -22.252 1.00 93.25 154 PHE A O 1
ATOM 1220 N N . VAL A 1 155 ? 7.570 -1.285 -23.332 1.00 89.69 155 VAL A N 1
ATOM 1221 C CA . VAL A 1 155 ? 6.462 -1.306 -24.293 1.00 89.69 155 VAL A CA 1
ATOM 1222 C C . VAL A 1 155 ? 6.491 -2.609 -25.098 1.00 89.69 155 VAL A C 1
ATOM 1224 O O . VAL A 1 155 ? 7.522 -2.980 -25.655 1.00 89.69 155 VAL A O 1
ATOM 1227 N N . VAL A 1 156 ? 5.356 -3.305 -25.175 1.00 81.00 156 VAL A N 1
ATOM 1228 C CA . VAL A 1 156 ? 5.226 -4.532 -25.972 1.00 81.00 156 VAL A CA 1
ATOM 1229 C C . VAL A 1 156 ? 5.046 -4.156 -27.447 1.00 81.00 156 VAL A C 1
ATOM 1231 O O . VAL A 1 156 ? 4.170 -3.355 -27.773 1.00 81.00 156 VAL A O 1
ATOM 1234 N N . SER A 1 157 ? 5.891 -4.703 -28.326 1.00 60.56 157 SER A N 1
ATOM 1235 C CA . SER A 1 157 ? 5.840 -4.521 -29.788 1.00 60.56 157 SER A CA 1
ATOM 1236 C C . SER A 1 157 ? 4.829 -5.433 -30.470 1.00 60.56 157 SER A C 1
ATOM 1238 O O . SER A 1 157 ? 4.816 -6.626 -30.086 1.00 60.56 157 SER A O 1
#

Secondary structure (DSSP, 8-state):
--HHHHHHHHHHHHHHHHHHHHHHHHHHHHHT---SSSPBPHHHHHHHHHHHHHHHHHHHHHHTSSS----SSPPP--PPP-------HHHHHHHHHHHHHHHHHHHHHHHHHHHHHHHTTTT-HHHHHHHHHHHHHHHHHHHHHHHHHHS-SB---

Radius of gyration: 17.38 Å; Cα contacts (8 Å, |Δi|>4): 195; chains: 1; bounding box: 46×21×53 Å

pLDDT: mean 88.34, std 14.95, range [39.59, 98.69]

Nearest PDB structures (foldseek):
  2ib0-assembly1_B  TM=6.054E-01  e=2.512E+00  Mycobacterium tuberculosis
  2ib0-assembly1_A  TM=5.401E-01  e=2.512E+00  Mycobacterium tuberculosis
  5voz-assembly1_S  TM=3.571E-01  e=6.683E-01  Saccharomyces cerevisiae S288C
  9brt-assembly1_b  TM=2.637E-01  e=7.032E-01  Mus musculus

Solvent-accessible surface area (backbone atoms only — not comparable to full-atom values): 8332 Å² total; per-residue (Å²): 133,60,72,64,35,46,50,25,50,42,51,21,51,57,26,37,56,50,16,38,53,23,25,51,51,16,46,54,36,52,70,62,49,60,54,73,96,48,44,62,22,67,65,33,53,48,26,37,48,51,25,37,52,31,41,50,52,30,49,53,54,57,67,68,44,102,59,82,63,81,61,101,61,76,77,80,81,75,76,74,75,83,70,72,91,64,92,43,52,69,59,32,49,56,51,17,54,52,25,40,49,52,15,43,56,24,40,53,54,20,47,55,24,46,52,54,27,39,70,68,24,68,93,38,63,69,62,27,51,54,49,49,55,41,46,50,34,46,50,53,22,44,54,29,44,56,49,30,70,71,42,59,70,42,62,85,130

Mean predicted aligned error: 5.99 Å